Protein AF-A0A1G6B9M6-F1 (afdb_monomer_lite)

pLDDT: mean 76.92, std 18.41, range [36.94, 97.19]

Secondary structure (DSSP, 8-state):
-HHHHHHHHHHHHHHHHHHHHHHHHT-S-GGGSGGG--SSSPPHHHHHHHHHHHHHHHHHHHHHHHTTTSSS---HHHHHHHHHHHHHHHHHHHH-S-HHHHHHHHHHHHHHHHHHHHHHHHHHHHHHHHHHH---TT---------------------PPP-

Structure (mmCIF, N/CA/C/O backbone):
data_AF-A0A1G6B9M6-F1
#
_entry.id   AF-A0A1G6B9M6-F1
#
loop_
_atom_site.group_PDB
_atom_site.id
_atom_site.type_symbol
_atom_site.label_atom_id
_atom_site.label_alt_id
_atom_site.label_comp_id
_atom_site.label_asym_id
_atom_site.label_entity_id
_atom_site.label_seq_id
_atom_site.pdbx_PDB_ins_code
_atom_site.Cartn_x
_atom_site.Cartn_y
_atom_site.Cartn_z
_atom_site.occupancy
_atom_site.B_iso_or_equiv
_atom_site.auth_seq_id
_atom_site.auth_comp_id
_atom_site.auth_asym_id
_atom_site.auth_atom_id
_atom_site.pdbx_PDB_model_num
ATOM 1 N N . MET A 1 1 ? -11.294 12.338 11.286 1.00 79.69 1 MET A N 1
ATOM 2 C CA . MET A 1 1 ? -9.834 12.315 11.041 1.00 79.69 1 MET A CA 1
ATOM 3 C C . MET A 1 1 ? -9.334 10.950 10.561 1.00 79.69 1 MET A C 1
ATOM 5 O O . MET A 1 1 ? -8.887 10.891 9.431 1.00 79.69 1 MET A O 1
ATOM 9 N N . VAL A 1 2 ? -9.469 9.849 11.320 1.00 89.75 2 VAL A N 1
ATOM 10 C CA . VAL A 1 2 ? -8.954 8.512 10.907 1.00 89.75 2 VAL A CA 1
ATOM 11 C C . VAL A 1 2 ? -9.520 8.012 9.565 1.00 89.75 2 VAL A C 1
ATOM 13 O O . VAL A 1 2 ? -8.774 7.484 8.751 1.00 89.75 2 VAL A O 1
ATOM 16 N N . GLN A 1 3 ? -10.804 8.261 9.284 1.00 91.06 3 GLN A N 1
ATOM 17 C CA . GLN A 1 3 ? -11.419 7.944 7.984 1.00 91.06 3 GLN A CA 1
ATOM 18 C C . GLN A 1 3 ? -10.725 8.642 6.807 1.00 91.06 3 GLN A C 1
ATOM 20 O O . GLN A 1 3 ? -10.523 8.023 5.774 1.00 91.06 3 GLN A O 1
ATOM 25 N N . ILE A 1 4 ? -10.301 9.902 6.970 1.00 94.31 4 ILE A N 1
ATOM 26 C CA . ILE A 1 4 ? -9.593 10.646 5.915 1.00 94.31 4 ILE A CA 1
ATOM 27 C C . ILE A 1 4 ? -8.265 9.954 5.596 1.00 94.31 4 ILE A C 1
ATOM 29 O O . ILE A 1 4 ? -7.927 9.797 4.430 1.00 94.31 4 ILE A O 1
ATOM 33 N N . LEU A 1 5 ? -7.543 9.485 6.619 1.00 95.25 5 LEU A N 1
ATOM 34 C CA . LEU A 1 5 ? -6.287 8.751 6.438 1.00 95.25 5 LEU A CA 1
ATOM 35 C C . LEU A 1 5 ? -6.512 7.414 5.719 1.00 95.25 5 LEU A C 1
ATOM 37 O O . LEU A 1 5 ? -5.757 7.072 4.811 1.00 95.25 5 LEU A O 1
ATOM 41 N N . ALA A 1 6 ? -7.567 6.683 6.088 1.00 93.88 6 ALA A N 1
ATOM 42 C CA . ALA A 1 6 ? -7.925 5.420 5.448 1.00 93.88 6 ALA A CA 1
ATOM 43 C C . ALA A 1 6 ? -8.354 5.617 3.983 1.00 93.88 6 ALA A C 1
ATOM 45 O O . ALA A 1 6 ? -7.913 4.871 3.111 1.00 93.88 6 ALA A O 1
ATOM 46 N N . PHE A 1 7 ? -9.141 6.655 3.682 1.00 95.75 7 PHE A N 1
ATOM 47 C CA . PHE A 1 7 ? -9.502 6.996 2.304 1.00 95.75 7 PHE A CA 1
ATOM 48 C C . PHE A 1 7 ? -8.307 7.492 1.492 1.00 95.75 7 PHE A C 1
ATOM 50 O O . PHE A 1 7 ? -8.183 7.122 0.329 1.00 95.75 7 PHE A O 1
ATOM 57 N N . ALA A 1 8 ? -7.394 8.259 2.094 1.00 96.75 8 ALA A N 1
ATOM 58 C CA . ALA A 1 8 ? -6.145 8.642 1.444 1.00 96.75 8 ALA A CA 1
ATOM 59 C C . ALA A 1 8 ? -5.307 7.403 1.089 1.00 96.75 8 ALA A C 1
ATOM 61 O O . ALA A 1 8 ? -4.850 7.281 -0.046 1.00 96.75 8 ALA A O 1
ATOM 62 N N . TYR A 1 9 ? -5.169 6.443 2.013 1.00 95.44 9 TYR A N 1
ATOM 63 C CA . TYR A 1 9 ? -4.508 5.163 1.738 1.00 95.44 9 TYR A CA 1
ATOM 64 C C . TYR A 1 9 ? -5.198 4.401 0.595 1.00 95.44 9 TYR A C 1
ATOM 66 O O . TYR A 1 9 ? -4.535 3.951 -0.340 1.00 95.44 9 TYR A O 1
ATOM 74 N N . GLY A 1 10 ? -6.532 4.322 0.619 1.00 95.00 10 GLY A N 1
ATOM 75 C CA . GLY A 1 10 ? -7.326 3.721 -0.455 1.00 95.00 10 GLY A CA 1
ATOM 76 C C . GLY A 1 10 ? -7.121 4.402 -1.814 1.00 95.00 10 GLY A C 1
ATOM 77 O O . GLY A 1 10 ? -6.970 3.717 -2.822 1.00 95.00 10 GLY A O 1
ATOM 78 N N . ALA A 1 11 ? -7.032 5.733 -1.852 1.00 96.00 11 ALA A N 1
ATOM 79 C CA . ALA A 1 11 ? -6.765 6.485 -3.077 1.00 96.00 11 ALA A CA 1
ATOM 80 C C . ALA A 1 11 ? -5.381 6.159 -3.663 1.00 96.00 11 ALA A C 1
ATOM 82 O O . ALA A 1 11 ? -5.259 5.963 -4.874 1.00 96.00 11 ALA A O 1
ATOM 83 N N . PHE A 1 12 ? -4.353 6.017 -2.817 1.00 95.12 12 PHE A N 1
ATOM 84 C CA . PHE A 1 12 ? -3.045 5.528 -3.259 1.00 95.12 12 PHE A CA 1
ATOM 85 C C . PHE A 1 12 ? -3.137 4.110 -3.833 1.00 95.12 12 PHE A C 1
ATOM 87 O O . PHE A 1 12 ? -2.616 3.873 -4.920 1.00 95.12 12 PHE A O 1
ATOM 94 N N . ILE A 1 13 ? -3.836 3.186 -3.162 1.00 94.19 13 ILE A N 1
ATOM 95 C CA . ILE A 1 13 ? -4.046 1.816 -3.663 1.00 94.19 13 ILE A CA 1
ATOM 96 C C . ILE A 1 13 ? -4.696 1.827 -5.052 1.00 94.19 13 ILE A C 1
ATOM 98 O O . ILE A 1 13 ? -4.201 1.155 -5.955 1.00 94.19 13 ILE A O 1
ATOM 102 N N . VAL A 1 14 ? -5.747 2.627 -5.257 1.00 93.94 14 VAL A N 1
ATOM 103 C CA . VAL A 1 14 ? -6.405 2.769 -6.568 1.00 93.94 14 VAL A CA 1
ATOM 104 C C . VAL A 1 14 ? -5.439 3.315 -7.619 1.00 93.94 14 VAL A C 1
ATOM 106 O O . VAL A 1 14 ? -5.378 2.776 -8.724 1.00 93.94 14 VAL A O 1
ATOM 109 N N . GLY A 1 15 ? -4.641 4.330 -7.280 1.00 91.88 15 GLY A N 1
ATOM 110 C CA . GLY A 1 15 ? -3.613 4.865 -8.176 1.00 91.88 15 GLY A CA 1
ATOM 111 C C . GLY A 1 15 ? -2.584 3.808 -8.590 1.00 91.88 15 GLY A C 1
ATOM 112 O O . GLY A 1 15 ? -2.270 3.674 -9.774 1.00 91.88 15 GLY A O 1
ATOM 113 N N . VAL A 1 16 ? -2.111 2.997 -7.638 1.00 90.50 16 VAL A N 1
ATOM 114 C CA . VAL A 1 16 ? -1.169 1.902 -7.916 1.00 90.50 16 VAL A CA 1
ATOM 115 C C . VAL A 1 16 ? -1.831 0.800 -8.750 1.00 90.50 16 VAL A C 1
ATOM 117 O O . VAL A 1 16 ? -1.210 0.302 -9.685 1.00 90.50 16 VAL A O 1
ATOM 120 N N . ILE A 1 17 ? -3.091 0.443 -8.488 1.00 90.12 17 ILE A N 1
ATOM 121 C CA . ILE A 1 17 ? -3.841 -0.522 -9.312 1.00 90.12 17 ILE A CA 1
ATOM 122 C C . ILE A 1 17 ? -3.995 -0.005 -10.747 1.00 90.12 17 ILE A C 1
ATOM 124 O O . ILE A 1 17 ? -3.748 -0.756 -11.689 1.00 90.12 17 ILE A O 1
ATOM 128 N N . GLY A 1 18 ? -4.332 1.274 -10.934 1.00 87.56 18 GLY A N 1
ATOM 129 C CA . GLY A 1 18 ? -4.402 1.896 -12.259 1.00 87.56 18 GLY A CA 1
ATOM 130 C C . GLY A 1 18 ? -3.071 1.808 -13.010 1.00 87.56 18 GLY A C 1
ATOM 131 O O . GLY A 1 18 ? -3.040 1.478 -14.196 1.00 87.56 18 GLY A O 1
ATOM 132 N N . PHE A 1 19 ? -1.959 2.000 -12.300 1.00 85.88 19 PHE A N 1
ATOM 133 C CA . PHE 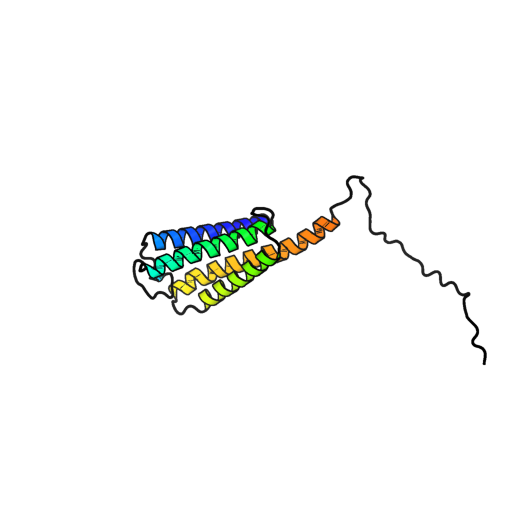A 1 19 ? -0.626 1.793 -12.856 1.00 85.88 19 PHE A CA 1
ATOM 134 C C . PHE A 1 19 ? -0.375 0.326 -13.258 1.00 85.88 19 PHE A C 1
ATOM 136 O O . PHE A 1 19 ? 0.098 0.080 -14.367 1.00 85.88 19 PHE A O 1
ATOM 143 N N . GLN A 1 20 ? -0.751 -0.657 -12.429 1.00 84.81 20 GLN A N 1
ATOM 144 C CA . GLN A 1 20 ? -0.640 -2.085 -12.778 1.00 84.81 20 GLN A CA 1
ATOM 145 C C . GLN A 1 20 ? -1.487 -2.447 -14.009 1.00 84.81 20 GLN A C 1
ATOM 147 O O . GLN A 1 20 ? -1.023 -3.172 -14.889 1.00 84.81 20 GLN A O 1
ATOM 152 N N . LEU A 1 21 ? -2.701 -1.900 -14.120 1.00 83.31 21 LEU A N 1
ATOM 153 C CA . LEU A 1 21 ? -3.561 -2.083 -15.293 1.00 83.31 21 LEU A CA 1
ATOM 154 C C . LEU A 1 21 ? -2.922 -1.501 -16.561 1.00 83.31 21 LEU A C 1
ATOM 156 O O . LEU A 1 21 ? -2.956 -2.146 -17.609 1.00 83.31 21 LEU A O 1
ATOM 160 N N . ALA A 1 22 ? -2.272 -0.337 -16.470 1.00 82.31 22 ALA A N 1
ATOM 161 C CA . ALA A 1 22 ? -1.531 0.242 -17.590 1.00 82.31 22 ALA A CA 1
ATOM 162 C C . ALA A 1 22 ? -0.354 -0.650 -18.035 1.00 82.31 22 ALA A C 1
ATOM 164 O O . ALA A 1 22 ? -0.126 -0.814 -19.236 1.00 82.31 22 ALA A O 1
ATOM 165 N N . LEU A 1 23 ? 0.360 -1.288 -17.098 1.00 80.00 23 LEU A N 1
ATOM 166 C CA . LEU A 1 23 ? 1.408 -2.265 -17.433 1.00 80.00 23 LEU A CA 1
ATOM 167 C C . LEU A 1 23 ? 0.836 -3.495 -18.146 1.00 80.00 23 LEU A C 1
ATOM 169 O O . LEU A 1 23 ? 1.411 -3.954 -19.134 1.00 80.00 23 LEU A O 1
ATOM 173 N N . ILE A 1 24 ? -0.308 -4.009 -17.681 1.00 79.75 24 ILE A N 1
ATOM 174 C CA . ILE A 1 24 ? -1.006 -5.140 -18.314 1.00 79.75 24 ILE A CA 1
ATOM 175 C C . ILE A 1 24 ? -1.465 -4.770 -19.731 1.00 79.75 24 ILE A C 1
ATOM 177 O O . ILE A 1 24 ? -1.346 -5.595 -20.641 1.00 79.75 24 ILE A O 1
ATOM 181 N N . ALA A 1 25 ? -1.916 -3.529 -19.938 1.00 79.62 25 ALA A N 1
ATOM 182 C CA . ALA A 1 25 ? -2.282 -2.988 -21.248 1.00 79.62 25 ALA A CA 1
ATOM 183 C C . ALA A 1 25 ? -1.073 -2.771 -22.183 1.00 79.62 25 ALA A C 1
ATOM 185 O O . ALA A 1 25 ? -1.254 -2.599 -23.386 1.00 79.62 25 ALA A O 1
ATOM 186 N N . GLY A 1 26 ? 0.159 -2.842 -21.666 1.00 71.50 26 GLY A N 1
ATOM 187 C CA . GLY A 1 26 ? 1.388 -2.747 -22.454 1.00 71.50 26 GLY A CA 1
ATOM 188 C C . GLY A 1 26 ? 2.061 -1.375 -22.436 1.00 71.50 26 GLY A C 1
ATOM 189 O O . GLY A 1 26 ? 2.865 -1.096 -23.324 1.00 71.50 26 GLY A O 1
ATOM 190 N N . ALA A 1 27 ? 1.777 -0.525 -21.443 1.00 73.44 27 ALA A N 1
ATOM 191 C CA . ALA A 1 27 ? 2.494 0.736 -21.277 1.00 73.44 27 ALA A CA 1
ATOM 192 C C . ALA A 1 27 ? 4.019 0.492 -21.168 1.00 73.44 27 ALA A C 1
ATOM 194 O O . ALA A 1 27 ? 4.445 -0.407 -20.433 1.00 73.44 27 ALA A O 1
ATOM 195 N N . PRO A 1 28 ? 4.869 1.295 -21.840 1.00 70.69 28 PRO A N 1
ATOM 196 C CA . PRO A 1 28 ? 6.324 1.122 -21.854 1.00 70.69 28 PRO A CA 1
ATOM 197 C C . PRO A 1 28 ? 6.990 1.650 -20.570 1.00 70.69 28 PRO A C 1
ATOM 199 O O . PRO A 1 28 ? 8.042 2.292 -20.594 1.00 70.69 28 PRO A O 1
ATOM 202 N N . TRP A 1 29 ? 6.362 1.411 -19.420 1.00 71.12 29 TRP A N 1
ATOM 203 C CA . TRP A 1 29 ? 6.831 1.848 -18.107 1.00 71.12 29 TRP A CA 1
ATOM 204 C C . TRP A 1 29 ? 7.601 0.760 -17.365 1.00 71.12 29 TRP A C 1
ATOM 206 O O . TRP A 1 29 ? 7.893 0.933 -16.187 1.00 71.12 29 TRP A O 1
ATOM 216 N N . GLY A 1 30 ? 8.012 -0.314 -18.050 1.00 63.12 30 GLY A N 1
ATOM 217 C CA . GLY A 1 30 ? 8.809 -1.384 -17.450 1.00 63.12 30 GLY A CA 1
ATOM 218 C C . GLY A 1 30 ? 10.080 -0.888 -16.759 1.00 63.12 30 GLY A C 1
ATOM 219 O O . GLY A 1 30 ? 10.436 -1.403 -15.712 1.00 63.12 30 GLY A O 1
ATOM 220 N N . ARG A 1 31 ? 10.690 0.206 -17.240 1.00 65.00 31 ARG A N 1
ATOM 221 C CA . ARG A 1 31 ? 11.848 0.864 -16.597 1.00 65.00 31 ARG A CA 1
ATOM 222 C C . ARG A 1 31 ? 11.567 1.440 -15.202 1.00 65.00 31 ARG A C 1
ATOM 224 O O . ARG A 1 31 ? 12.507 1.729 -14.467 1.00 65.00 31 ARG A O 1
ATOM 231 N N . LEU A 1 32 ? 10.299 1.680 -14.872 1.00 62.31 32 LEU A N 1
ATOM 232 C CA . LEU A 1 32 ? 9.849 2.219 -13.587 1.00 62.31 32 LEU A CA 1
ATOM 233 C C . LEU A 1 32 ? 9.418 1.106 -12.619 1.00 62.31 32 LEU A C 1
ATOM 235 O O . LEU A 1 32 ? 8.893 1.429 -11.559 1.00 62.31 32 LEU A O 1
ATOM 239 N N . THR A 1 33 ? 9.574 -0.174 -12.979 1.00 64.38 33 THR A N 1
ATOM 240 C CA . THR A 1 33 ? 9.036 -1.322 -12.225 1.00 64.38 33 THR A CA 1
ATOM 241 C C . THR A 1 33 ? 9.937 -2.547 -12.362 1.00 64.38 33 THR A C 1
ATOM 243 O O . THR A 1 33 ? 10.771 -2.601 -13.264 1.00 64.38 33 THR A O 1
ATOM 246 N N . GLN A 1 34 ? 9.727 -3.571 -11.533 1.00 61.50 34 GLN A N 1
ATOM 247 C CA . GLN A 1 34 ? 10.416 -4.864 -11.645 1.00 61.50 34 GLN A CA 1
ATOM 248 C C . GLN A 1 34 ? 11.953 -4.736 -11.710 1.00 61.50 34 GLN A C 1
ATOM 250 O O . GLN A 1 34 ? 12.608 -5.488 -12.428 1.00 61.50 34 GLN A O 1
ATOM 255 N N . GLY A 1 35 ? 12.547 -3.776 -10.992 1.00 58.28 35 GLY A N 1
ATOM 256 C CA . GLY A 1 35 ? 14.002 -3.600 -10.953 1.00 58.28 35 GLY A CA 1
ATOM 257 C C . GLY A 1 35 ? 14.606 -2.909 -12.183 1.00 58.28 35 GLY A C 1
ATOM 258 O O . GLY A 1 35 ? 15.831 -2.890 -12.322 1.00 58.28 35 GLY A O 1
ATOM 259 N N . GLY A 1 36 ? 13.786 -2.363 -13.088 1.00 58.53 36 GLY A N 1
ATOM 260 C CA . GLY A 1 36 ? 14.238 -1.658 -14.291 1.00 58.53 36 GLY A CA 1
ATOM 261 C C . GLY A 1 36 ? 14.811 -2.562 -15.389 1.00 58.53 36 GLY A C 1
ATOM 262 O O . GLY A 1 36 ? 15.485 -2.068 -16.291 1.00 58.53 36 GLY A O 1
ATOM 263 N N . THR A 1 37 ? 14.561 -3.873 -15.330 1.00 58.12 37 THR A N 1
ATOM 264 C CA . THR A 1 37 ? 15.185 -4.873 -16.220 1.00 58.12 37 THR A CA 1
ATOM 265 C C . THR A 1 37 ? 14.686 -4.810 -17.669 1.00 58.12 37 THR A C 1
ATOM 267 O O . THR A 1 37 ? 15.361 -5.307 -18.563 1.00 58.12 37 THR A O 1
ATOM 270 N N . HIS A 1 38 ? 13.532 -4.183 -17.925 1.00 58.53 38 HIS A N 1
ATOM 271 C CA . HIS A 1 38 ? 12.940 -4.090 -19.262 1.00 58.53 38 HIS A CA 1
ATOM 272 C C . HIS A 1 38 ? 12.671 -2.633 -19.654 1.00 58.53 38 HIS A C 1
ATOM 274 O O . HIS A 1 38 ? 11.791 -1.969 -19.101 1.00 58.53 38 HIS A O 1
ATOM 280 N N . SER A 1 39 ? 13.393 -2.132 -20.657 1.00 53.41 39 SER A N 1
ATOM 281 C CA . SER A 1 39 ? 13.114 -0.846 -21.300 1.00 53.41 39 SER A CA 1
ATOM 282 C C . SER A 1 39 ? 12.013 -1.022 -22.356 1.00 53.41 39 SER A C 1
ATOM 284 O O . SER A 1 39 ? 12.299 -1.107 -23.547 1.00 53.41 39 SER A O 1
ATOM 286 N N . GLY A 1 40 ? 10.752 -1.155 -21.932 1.00 61.47 40 GLY A N 1
ATOM 287 C CA . GLY A 1 40 ? 9.625 -1.345 -22.853 1.00 61.47 40 GLY A CA 1
ATOM 288 C C . GLY A 1 40 ? 8.364 -1.899 -22.191 1.00 61.47 40 GLY A C 1
ATOM 289 O O . GLY A 1 40 ? 8.189 -1.786 -20.976 1.00 61.47 40 GLY A O 1
ATOM 290 N N . ALA A 1 41 ? 7.472 -2.472 -23.003 1.00 63.22 41 ALA A N 1
ATOM 291 C CA . ALA A 1 41 ? 6.293 -3.191 -22.523 1.00 63.22 41 ALA A CA 1
ATOM 292 C C . ALA A 1 41 ? 6.709 -4.494 -21.819 1.00 63.22 41 ALA A C 1
ATOM 294 O O . ALA A 1 41 ? 7.610 -5.194 -22.285 1.00 63.22 41 ALA A O 1
ATOM 295 N N . LEU A 1 42 ? 6.048 -4.829 -20.706 1.00 60.00 42 LEU A N 1
ATOM 296 C CA . LEU A 1 42 ? 6.353 -6.051 -19.957 1.00 60.00 42 LEU A CA 1
ATOM 297 C C . LEU A 1 42 ? 6.005 -7.313 -20.775 1.00 60.00 42 LEU A C 1
ATOM 299 O O . LEU A 1 42 ? 4.928 -7.358 -21.392 1.00 60.00 42 LEU A O 1
ATOM 303 N N . PRO A 1 43 ? 6.858 -8.360 -20.727 1.00 69.81 43 PRO A N 1
ATOM 304 C CA . PRO A 1 43 ? 6.529 -9.678 -21.261 1.00 69.81 43 PRO A CA 1
ATOM 305 C C . PRO A 1 43 ? 5.336 -10.283 -20.506 1.00 69.81 43 PRO A C 1
ATOM 307 O O . PRO A 1 43 ? 4.998 -9.863 -19.397 1.00 69.81 43 PRO A O 1
ATOM 310 N N . THR A 1 44 ? 4.694 -11.295 -21.087 1.00 72.75 44 THR A N 1
ATOM 311 C CA . THR A 1 44 ? 3.458 -11.905 -20.563 1.00 72.75 44 THR A CA 1
ATOM 312 C C . THR A 1 44 ? 3.569 -12.360 -19.100 1.00 72.75 44 THR A C 1
ATOM 314 O O . THR A 1 44 ? 2.626 -12.185 -18.331 1.00 72.75 44 THR A O 1
ATOM 317 N N . SER A 1 45 ? 4.734 -12.860 -18.674 1.00 70.38 45 SER A N 1
ATOM 318 C CA . SER A 1 45 ? 5.008 -13.226 -17.274 1.00 70.38 45 SER A CA 1
ATOM 319 C C . SER A 1 45 ? 4.969 -12.024 -16.320 1.00 70.38 45 SER A C 1
ATOM 321 O O . SER A 1 45 ? 4.420 -12.118 -15.222 1.00 70.38 45 SER A O 1
ATOM 323 N N . GLY A 1 46 ? 5.478 -10.868 -16.753 1.00 68.69 46 GLY A N 1
ATOM 324 C CA . GLY A 1 46 ? 5.414 -9.618 -15.999 1.00 68.69 46 GLY A CA 1
ATOM 325 C C . GLY A 1 46 ? 3.983 -9.090 -15.856 1.00 68.69 46 GLY A C 1
ATOM 326 O O . GLY A 1 46 ? 3.617 -8.575 -14.800 1.00 68.69 46 GLY A O 1
ATOM 327 N N . ARG A 1 47 ? 3.137 -9.295 -16.872 1.00 79.81 47 ARG A N 1
ATOM 328 C CA . ARG A 1 47 ? 1.707 -8.941 -16.809 1.00 79.81 47 ARG A CA 1
ATOM 329 C C . ARG A 1 47 ? 0.940 -9.819 -15.818 1.00 79.81 47 ARG A C 1
ATOM 331 O O . ARG A 1 47 ? 0.085 -9.316 -15.095 1.00 79.81 47 ARG A O 1
ATOM 338 N N . LEU A 1 48 ? 1.275 -11.108 -15.736 1.00 77.56 48 LEU A N 1
ATOM 339 C CA . LEU A 1 48 ? 0.673 -12.020 -14.760 1.00 77.56 48 LEU A CA 1
ATOM 340 C C . LEU A 1 48 ? 1.043 -11.626 -13.319 1.00 77.56 48 LEU A C 1
ATOM 342 O O . LEU A 1 48 ? 0.181 -11.599 -12.441 1.00 77.56 48 LEU A O 1
ATOM 346 N N . ALA A 1 49 ? 2.302 -11.236 -13.093 1.00 76.75 49 ALA A N 1
ATOM 347 C CA . ALA A 1 49 ? 2.755 -10.707 -11.807 1.00 76.75 49 ALA A CA 1
ATOM 348 C C . ALA A 1 49 ? 2.046 -9.389 -11.428 1.00 76.75 49 ALA A C 1
ATOM 350 O O . ALA A 1 49 ? 1.678 -9.200 -10.265 1.00 76.75 49 ALA A O 1
ATOM 351 N N . ALA A 1 50 ? 1.794 -8.504 -12.400 1.00 80.38 50 ALA A N 1
ATOM 352 C CA . ALA A 1 50 ? 0.990 -7.296 -12.198 1.00 80.38 50 ALA A CA 1
ATOM 353 C C . ALA A 1 50 ? -0.458 -7.640 -11.803 1.00 80.38 50 ALA A C 1
ATOM 355 O O . ALA A 1 50 ? -0.992 -7.061 -10.858 1.00 80.38 50 ALA A O 1
ATOM 356 N N . GLY A 1 51 ? -1.060 -8.644 -12.450 1.00 81.00 51 GLY A N 1
ATOM 357 C CA . GLY A 1 51 ? -2.386 -9.159 -12.097 1.00 81.00 51 GLY A CA 1
ATOM 358 C C . GLY A 1 51 ? -2.457 -9.676 -10.656 1.00 81.00 51 GLY A C 1
ATOM 359 O O . GLY A 1 51 ? -3.331 -9.263 -9.895 1.00 81.00 51 GLY A O 1
ATOM 360 N N . ALA A 1 52 ? -1.497 -10.506 -10.241 1.00 85.06 52 ALA A N 1
ATOM 361 C CA . ALA A 1 52 ? -1.408 -10.978 -8.856 1.00 85.06 52 ALA A CA 1
ATOM 362 C C . ALA A 1 52 ? -1.221 -9.817 -7.858 1.00 85.06 52 ALA A C 1
ATOM 364 O O . ALA A 1 52 ? -1.832 -9.803 -6.788 1.00 85.06 52 ALA A O 1
ATOM 365 N N . SER A 1 53 ? -0.434 -8.804 -8.232 1.00 85.81 53 SER A N 1
ATOM 366 C CA . SER A 1 53 ? -0.213 -7.611 -7.408 1.00 85.81 53 SER A CA 1
ATOM 367 C C . SER A 1 53 ? -1.494 -6.803 -7.193 1.00 85.81 53 SER A C 1
ATOM 369 O O . SER A 1 53 ? -1.699 -6.293 -6.096 1.00 85.81 53 SER A O 1
ATOM 371 N N . ILE A 1 54 ? -2.380 -6.716 -8.193 1.00 88.62 54 ILE A N 1
ATOM 372 C CA . ILE A 1 54 ? -3.681 -6.039 -8.051 1.00 88.62 54 ILE A CA 1
ATOM 373 C C . ILE A 1 54 ? -4.516 -6.695 -6.947 1.00 88.62 54 ILE A C 1
ATOM 375 O O . ILE A 1 54 ? -5.082 -5.986 -6.117 1.00 88.62 54 ILE A O 1
ATOM 379 N N . VAL A 1 55 ? -4.555 -8.030 -6.898 1.00 91.62 55 VAL A N 1
ATOM 380 C CA . VAL A 1 55 ? -5.310 -8.769 -5.871 1.00 91.62 55 VAL A CA 1
ATOM 381 C C . VAL A 1 55 ? -4.767 -8.468 -4.476 1.00 91.62 55 VAL A C 1
ATOM 383 O O . VAL A 1 55 ? -5.535 -8.165 -3.562 1.00 91.62 55 VAL A O 1
ATOM 386 N N . VAL A 1 56 ? -3.440 -8.490 -4.319 1.00 91.69 56 VAL A N 1
ATOM 387 C CA . VAL A 1 56 ? -2.787 -8.161 -3.045 1.00 91.69 56 VAL A CA 1
ATOM 388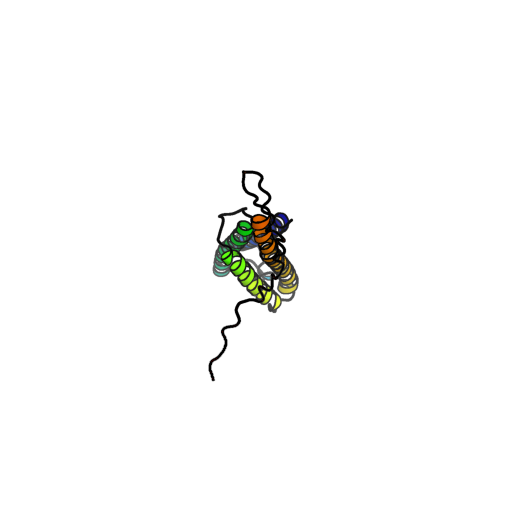 C C . VAL A 1 56 ? -3.084 -6.715 -2.646 1.00 91.69 56 VAL A C 1
ATOM 390 O O . VAL A 1 56 ? -3.526 -6.476 -1.527 1.00 91.69 56 VAL A O 1
ATOM 393 N N . LEU A 1 57 ? -2.914 -5.751 -3.555 1.00 91.94 57 LEU A N 1
ATOM 394 C CA . LEU A 1 57 ? -3.187 -4.334 -3.292 1.00 91.94 57 LEU A CA 1
ATOM 395 C C . LEU A 1 57 ? -4.647 -4.096 -2.888 1.00 91.94 57 LEU A C 1
ATOM 397 O O . LEU A 1 57 ? -4.906 -3.367 -1.931 1.00 91.94 57 LEU A O 1
ATOM 401 N N . ALA A 1 58 ? -5.597 -4.743 -3.565 1.00 93.12 58 ALA A N 1
ATOM 402 C CA . ALA A 1 58 ? -7.009 -4.664 -3.210 1.00 93.12 58 ALA A CA 1
ATOM 403 C C . ALA A 1 58 ? -7.262 -5.203 -1.794 1.00 93.12 58 ALA A C 1
ATOM 405 O O . ALA A 1 58 ? -7.927 -4.539 -0.998 1.00 93.12 58 ALA A O 1
ATOM 406 N N . ALA A 1 59 ? -6.678 -6.353 -1.442 1.00 94.44 59 ALA A N 1
ATOM 407 C CA . ALA A 1 59 ? -6.794 -6.918 -0.099 1.00 94.44 59 ALA A CA 1
ATOM 408 C C . ALA A 1 59 ? -6.213 -5.9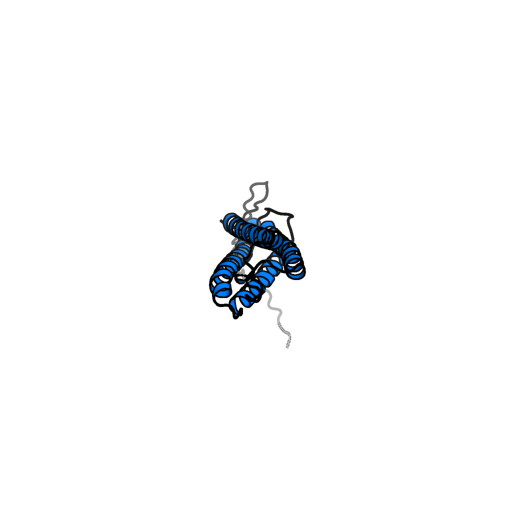84 0.979 1.00 94.44 59 ALA A C 1
ATOM 410 O O . ALA A 1 59 ? -6.839 -5.797 2.021 1.00 94.44 59 ALA A O 1
ATOM 411 N N . LEU A 1 60 ? -5.067 -5.342 0.721 1.00 95.19 60 LEU A N 1
ATOM 412 C CA . LEU A 1 60 ? -4.477 -4.358 1.638 1.00 95.19 60 LEU A CA 1
ATOM 413 C C . LEU A 1 60 ? -5.393 -3.143 1.836 1.00 95.19 60 LEU A C 1
ATOM 415 O O . LEU A 1 60 ? -5.643 -2.733 2.970 1.00 95.19 60 LEU A O 1
ATOM 419 N N . GLY A 1 61 ? -5.930 -2.595 0.741 1.00 93.00 61 GLY A N 1
ATOM 420 C CA . GLY A 1 61 ? -6.877 -1.481 0.781 1.00 93.00 61 GLY A CA 1
ATOM 421 C C . GLY A 1 61 ? -8.123 -1.813 1.603 1.00 93.00 61 GLY A C 1
ATOM 422 O O . GLY A 1 61 ? -8.475 -1.067 2.518 1.00 93.00 61 GLY A O 1
ATOM 423 N N . LEU A 1 62 ? -8.750 -2.961 1.334 1.00 95.00 62 LEU A N 1
ATOM 424 C CA . LEU A 1 62 ? -9.941 -3.421 2.055 1.00 95.00 62 LEU A CA 1
ATOM 425 C C . LEU A 1 62 ? -9.656 -3.709 3.534 1.00 95.00 62 LEU A C 1
ATOM 427 O O . LEU A 1 62 ? -10.480 -3.376 4.388 1.00 95.00 62 LEU A O 1
ATOM 431 N N . ALA A 1 63 ? -8.487 -4.267 3.858 1.00 95.00 63 ALA A N 1
ATOM 432 C CA . ALA A 1 63 ? -8.087 -4.526 5.236 1.00 95.00 63 ALA A CA 1
ATOM 433 C C . ALA A 1 63 ? -7.967 -3.234 6.058 1.00 95.00 63 ALA A C 1
ATOM 435 O O . ALA A 1 63 ? -8.454 -3.199 7.188 1.00 95.00 63 ALA A O 1
ATOM 436 N N . ILE A 1 64 ? -7.367 -2.176 5.497 1.00 94.94 64 ILE A N 1
ATOM 437 C CA . ILE A 1 64 ? -7.226 -0.869 6.163 1.00 94.94 64 ILE A CA 1
ATOM 438 C C . ILE A 1 64 ? -8.565 -0.127 6.235 1.00 94.94 64 ILE A C 1
ATOM 440 O O . ILE A 1 64 ? -8.909 0.420 7.282 1.00 94.94 64 ILE A O 1
ATOM 444 N N . LEU A 1 65 ? -9.352 -0.141 5.159 1.00 93.88 65 LEU A N 1
ATOM 445 C CA . LEU A 1 65 ? -10.674 0.488 5.133 1.00 93.88 65 LEU A CA 1
ATOM 446 C C . LEU A 1 65 ? -11.668 -0.170 6.109 1.00 93.88 65 LEU A C 1
ATOM 448 O O . LEU A 1 65 ? -12.499 0.516 6.711 1.00 93.88 65 LEU A O 1
ATOM 452 N N . SER A 1 66 ? -11.541 -1.479 6.339 1.00 93.00 66 SER A N 1
ATOM 453 C CA . SER A 1 66 ? -12.328 -2.191 7.355 1.00 93.00 66 SER A CA 1
ATOM 454 C C . SER A 1 66 ? -12.101 -1.641 8.767 1.00 93.00 66 SER A C 1
ATOM 456 O O . SER A 1 66 ? -13.031 -1.594 9.560 1.00 93.00 66 SER A O 1
ATOM 458 N N . GLN A 1 67 ? -10.911 -1.106 9.071 1.00 91.25 67 GLN A N 1
ATOM 459 C CA . GLN A 1 67 ? -10.588 -0.5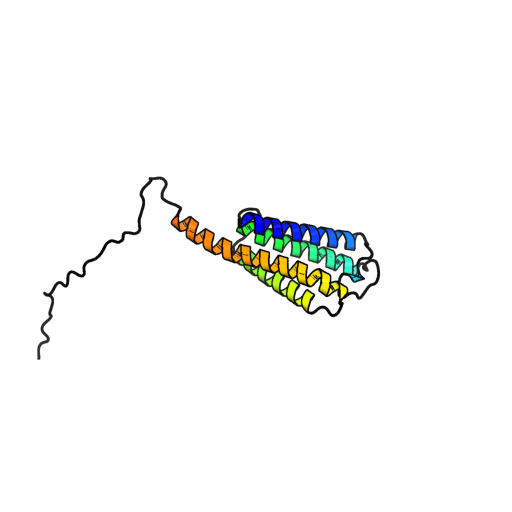77 10.409 1.00 91.25 67 GLN A CA 1
ATOM 460 C C . GLN A 1 67 ? -11.330 0.718 10.756 1.00 91.25 67 GLN A C 1
ATOM 462 O O . GLN A 1 67 ? -11.316 1.163 11.904 1.00 91.25 67 GLN A O 1
ATOM 467 N N . VAL A 1 68 ? -11.960 1.346 9.762 1.00 90.88 68 VAL A N 1
ATOM 468 C CA . VAL A 1 68 ? -12.788 2.544 9.935 1.00 90.88 68 VAL A CA 1
ATOM 469 C C . VAL A 1 68 ? -14.262 2.287 9.607 1.00 90.88 68 VAL A C 1
ATOM 471 O O . VAL A 1 68 ? -15.023 3.247 9.466 1.00 90.88 68 VAL A O 1
ATOM 474 N N . GLY A 1 69 ? -14.663 1.015 9.481 1.00 86.75 69 GLY A N 1
ATOM 475 C CA . GLY A 1 69 ? -16.031 0.603 9.154 1.00 86.75 69 GLY A CA 1
ATOM 476 C C . GLY A 1 69 ? -16.443 0.906 7.711 1.00 86.75 69 GLY A C 1
ATOM 477 O O . GLY A 1 69 ? -17.626 1.049 7.429 1.00 86.75 69 GLY A O 1
ATOM 478 N N . SER A 1 70 ? -15.486 1.081 6.793 1.00 84.19 70 SER A N 1
ATOM 479 C CA . SER A 1 70 ? -15.742 1.423 5.384 1.00 84.19 70 SER A CA 1
ATOM 480 C C . SER A 1 70 ? -15.278 0.306 4.447 1.00 84.19 70 SER A C 1
ATOM 482 O O . SER A 1 70 ? -14.497 0.540 3.537 1.00 84.19 70 SER A O 1
ATOM 484 N N . GLY A 1 71 ? -15.714 -0.930 4.675 1.00 84.62 71 GLY A N 1
ATOM 485 C CA . GLY A 1 71 ? -15.268 -2.099 3.915 1.00 84.62 71 GLY A CA 1
ATOM 486 C C . GLY A 1 71 ? -16.003 -3.369 4.351 1.00 84.62 71 GLY A C 1
ATOM 487 O O . GLY A 1 71 ? -17.045 -3.260 4.991 1.00 84.62 71 GLY A O 1
ATOM 488 N N . PRO A 1 72 ? -15.468 -4.567 4.060 1.00 87.38 72 PRO A N 1
ATOM 489 C CA . PRO A 1 72 ? -16.076 -5.851 4.435 1.00 87.38 72 PRO A CA 1
ATOM 490 C C . PRO A 1 72 ? -16.026 -6.172 5.945 1.00 87.38 72 PRO A C 1
ATOM 492 O O . PRO A 1 72 ? -16.216 -7.323 6.320 1.00 87.38 72 PRO A O 1
ATOM 495 N N . ASP A 1 73 ? -15.742 -5.179 6.793 1.00 87.62 73 ASP A N 1
ATOM 496 C CA . ASP A 1 73 ? -15.639 -5.286 8.255 1.00 87.62 73 ASP A CA 1
ATOM 497 C C . ASP A 1 73 ? -14.685 -6.398 8.734 1.00 87.62 73 ASP A C 1
ATOM 499 O O . ASP A 1 73 ? -14.983 -7.211 9.608 1.00 87.62 73 ASP A O 1
ATOM 503 N N . TRP A 1 74 ? -13.507 -6.473 8.107 1.00 91.25 74 TRP A N 1
ATOM 504 C CA . TRP A 1 74 ? -12.497 -7.461 8.467 1.00 91.25 74 TRP A CA 1
ATOM 505 C C . TRP A 1 74 ? -11.900 -7.245 9.865 1.00 91.25 74 TRP A C 1
ATOM 507 O O . TRP A 1 74 ? -11.670 -6.101 10.277 1.00 91.25 74 TRP A O 1
ATOM 517 N N . PRO A 1 75 ? -11.548 -8.341 10.571 1.00 91.62 75 PRO A N 1
ATOM 518 C CA . PRO A 1 75 ? -11.013 -8.261 11.922 1.00 91.62 75 PRO A CA 1
ATOM 519 C C . PRO A 1 75 ? -9.718 -7.455 12.006 1.00 91.62 75 PRO A C 1
ATOM 521 O O . PRO A 1 75 ? -8.896 -7.440 11.096 1.00 91.62 75 PRO A O 1
ATOM 524 N N . ARG A 1 76 ? -9.457 -6.869 13.172 1.00 90.31 76 ARG A N 1
ATOM 525 C CA . ARG A 1 76 ? -8.335 -5.944 13.375 1.00 90.31 76 ARG A CA 1
ATOM 526 C C . ARG A 1 76 ? -6.946 -6.492 13.030 1.00 90.31 76 ARG A C 1
ATOM 528 O O . ARG A 1 76 ? -6.065 -5.734 12.621 1.00 90.31 76 ARG A O 1
ATOM 535 N N . TRP A 1 77 ? -6.733 -7.799 13.170 1.00 92.88 77 TRP A N 1
ATOM 536 C CA . TRP A 1 77 ? -5.459 -8.426 12.814 1.00 92.88 77 TRP A CA 1
ATOM 537 C C . TRP A 1 77 ? -5.139 -8.279 11.317 1.00 92.88 77 TRP A C 1
ATOM 539 O O . TRP A 1 77 ? -3.964 -8.156 10.970 1.00 92.88 77 TRP A O 1
ATOM 549 N N . THR A 1 78 ? -6.144 -8.194 10.433 1.00 94.31 78 THR A N 1
ATOM 550 C CA . THR A 1 78 ? -5.915 -8.016 8.989 1.00 94.31 78 THR A CA 1
ATOM 551 C C . THR A 1 78 ? -5.301 -6.656 8.681 1.00 94.31 78 THR A C 1
ATOM 553 O O . THR A 1 78 ? -4.476 -6.549 7.780 1.00 94.31 78 THR A O 1
ATOM 556 N N . GLY A 1 79 ? -5.653 -5.616 9.443 1.00 94.19 79 GLY A N 1
ATOM 557 C CA . GLY A 1 79 ? -5.050 -4.291 9.311 1.00 94.19 79 GLY A CA 1
ATOM 558 C C . GLY A 1 79 ? -3.564 -4.279 9.693 1.00 94.19 79 GLY A C 1
ATOM 559 O O . GLY A 1 79 ? -2.754 -3.656 9.009 1.00 94.19 79 GLY A O 1
ATOM 560 N N . TRP A 1 80 ? -3.174 -5.037 10.725 1.00 95.88 80 TRP A N 1
ATOM 561 C CA . TRP A 1 80 ? -1.762 -5.203 11.094 1.00 95.88 80 TRP A CA 1
ATOM 562 C C . TRP A 1 80 ? -0.985 -6.030 10.073 1.00 95.88 80 TRP A C 1
ATOM 564 O O . TRP A 1 80 ? 0.138 -5.663 9.728 1.00 95.88 80 TRP A O 1
ATOM 574 N N . VAL A 1 81 ? -1.591 -7.092 9.534 1.00 96.44 81 VAL A N 1
ATOM 575 C CA . VAL A 1 81 ? -1.014 -7.838 8.405 1.00 96.44 81 VAL A CA 1
ATOM 576 C C . VAL A 1 81 ? -0.810 -6.910 7.211 1.00 96.44 81 VAL A C 1
ATOM 578 O O . VAL A 1 81 ? 0.270 -6.906 6.625 1.00 96.44 81 VAL A O 1
ATOM 581 N N . ALA A 1 82 ? -1.794 -6.066 6.891 1.00 95.81 82 ALA A N 1
ATOM 582 C CA . ALA A 1 82 ? -1.675 -5.116 5.795 1.00 95.81 82 ALA A CA 1
ATOM 583 C C . ALA A 1 82 ? -0.542 -4.103 6.016 1.00 95.81 82 ALA A C 1
ATOM 585 O O . ALA A 1 82 ? 0.258 -3.870 5.110 1.00 95.81 82 ALA A O 1
ATOM 586 N N . ALA A 1 83 ? -0.410 -3.561 7.230 1.00 96.12 83 ALA A N 1
ATOM 587 C CA . ALA A 1 83 ? 0.704 -2.686 7.592 1.00 96.12 83 ALA A CA 1
ATOM 588 C C . ALA A 1 83 ? 2.068 -3.399 7.487 1.00 96.12 83 ALA A C 1
ATOM 590 O O . ALA A 1 83 ? 3.025 -2.821 6.971 1.00 96.12 83 ALA A O 1
ATOM 591 N N . GLY A 1 84 ? 2.153 -4.664 7.910 1.00 96.75 84 GLY A N 1
ATOM 592 C CA . GLY A 1 84 ? 3.364 -5.482 7.797 1.00 96.75 84 GLY A CA 1
ATOM 593 C C . GLY A 1 84 ? 3.764 -5.747 6.344 1.00 96.75 84 GLY A C 1
ATOM 594 O O . GLY A 1 84 ? 4.912 -5.517 5.963 1.00 96.75 84 GLY A O 1
ATOM 595 N N . VAL A 1 85 ? 2.812 -6.146 5.496 1.00 95.81 85 VAL A N 1
ATOM 596 C CA . VAL A 1 85 ? 3.047 -6.316 4.052 1.00 95.81 85 VAL A CA 1
ATOM 597 C C . VAL A 1 85 ? 3.467 -4.989 3.416 1.00 95.81 85 VAL A C 1
ATOM 599 O O . VAL A 1 85 ? 4.423 -4.954 2.643 1.00 95.81 85 VAL A O 1
ATOM 602 N N . GLN A 1 86 ? 2.824 -3.877 3.779 1.00 96.19 86 GLN A N 1
ATOM 603 C CA . GLN A 1 86 ? 3.196 -2.550 3.290 1.00 96.19 86 GLN A CA 1
ATOM 604 C C . GLN A 1 86 ? 4.627 -2.161 3.696 1.00 96.19 86 GLN A C 1
ATOM 606 O O . GLN A 1 86 ? 5.335 -1.539 2.900 1.00 96.19 86 GLN A O 1
ATOM 611 N N . ALA A 1 87 ? 5.075 -2.550 4.894 1.00 95.56 87 ALA A N 1
ATOM 612 C CA . ALA A 1 87 ? 6.443 -2.327 5.353 1.00 95.56 87 ALA A CA 1
ATOM 613 C C . ALA A 1 87 ? 7.459 -3.128 4.529 1.00 95.56 87 ALA A C 1
ATOM 615 O O . ALA A 1 87 ? 8.486 -2.579 4.129 1.00 95.56 87 ALA A O 1
ATOM 616 N N . LEU A 1 88 ? 7.150 -4.388 4.202 1.00 94.31 88 LEU A N 1
ATOM 617 C CA . LEU A 1 88 ? 7.976 -5.204 3.306 1.00 94.31 88 LEU A CA 1
ATOM 618 C C . LEU A 1 88 ? 8.062 -4.587 1.906 1.00 94.31 88 LEU A C 1
ATOM 620 O O . LEU A 1 88 ? 9.150 -4.498 1.338 1.00 94.31 88 LEU A O 1
ATOM 624 N N . VAL A 1 89 ? 6.936 -4.104 1.372 1.00 91.56 89 VAL A N 1
ATOM 625 C CA . VAL A 1 89 ? 6.894 -3.402 0.081 1.00 91.56 89 VAL A CA 1
ATOM 626 C C . VAL A 1 89 ? 7.767 -2.148 0.120 1.00 91.56 89 VAL A C 1
ATOM 628 O O . VAL A 1 89 ? 8.572 -1.940 -0.787 1.00 91.56 89 VAL A O 1
ATOM 631 N N . PHE A 1 90 ? 7.661 -1.323 1.162 1.00 93.44 90 PHE A N 1
ATOM 632 C CA . PHE A 1 90 ? 8.510 -0.142 1.320 1.00 93.44 90 PHE A CA 1
ATOM 633 C C . PHE A 1 90 ? 9.997 -0.513 1.407 1.00 93.44 90 PHE A C 1
ATOM 635 O O . PHE A 1 90 ? 10.817 0.067 0.695 1.00 93.44 90 PHE A O 1
ATOM 642 N N . ALA A 1 91 ? 10.350 -1.521 2.209 1.00 92.00 91 ALA A N 1
ATOM 643 C CA . ALA A 1 91 ? 11.727 -1.988 2.344 1.00 92.00 91 ALA A CA 1
ATOM 644 C C . ALA A 1 91 ? 12.301 -2.474 1.002 1.00 92.00 91 ALA A C 1
ATOM 646 O O . ALA A 1 91 ? 13.411 -2.089 0.629 1.00 92.00 91 ALA A O 1
ATOM 647 N N . ALA A 1 92 ? 11.524 -3.243 0.234 1.00 87.50 92 ALA A N 1
ATOM 648 C CA . ALA A 1 92 ? 11.911 -3.696 -1.100 1.00 87.50 92 ALA A CA 1
ATOM 649 C C . ALA A 1 92 ? 12.124 -2.522 -2.077 1.00 87.50 92 ALA A C 1
ATOM 651 O O . ALA A 1 92 ? 13.117 -2.489 -2.810 1.00 87.50 92 ALA A O 1
ATOM 652 N N . ASN A 1 93 ? 11.243 -1.516 -2.052 1.00 88.06 93 ASN A N 1
ATOM 653 C CA . ASN A 1 93 ? 11.366 -0.325 -2.901 1.00 88.06 93 ASN A CA 1
ATOM 654 C C . ASN A 1 93 ? 12.552 0.570 -2.499 1.00 88.06 93 ASN A C 1
ATOM 656 O O . ASN A 1 93 ? 13.205 1.155 -3.363 1.00 88.06 93 ASN A O 1
ATOM 660 N N . CYS A 1 94 ? 12.898 0.621 -1.211 1.00 86.25 94 CYS A N 1
ATOM 661 C CA . CYS A 1 94 ? 14.116 1.271 -0.725 1.00 86.25 94 CYS A CA 1
ATOM 662 C C . CYS A 1 94 ? 15.391 0.521 -1.143 1.00 86.25 94 CYS A C 1
ATOM 664 O O . CYS A 1 94 ? 16.370 1.154 -1.539 1.00 86.25 94 CYS A O 1
ATOM 666 N N . ALA A 1 95 ? 15.382 -0.814 -1.089 1.00 86.25 95 ALA A N 1
ATOM 667 C CA . ALA A 1 95 ? 16.532 -1.660 -1.426 1.00 86.25 95 ALA A CA 1
ATOM 668 C C . ALA A 1 95 ? 16.776 -1.810 -2.941 1.00 86.25 95 ALA A C 1
ATOM 670 O O . ALA A 1 95 ? 17.813 -2.325 -3.368 1.00 86.25 95 ALA A O 1
ATOM 671 N N . THR A 1 96 ? 15.832 -1.365 -3.770 1.00 82.38 96 THR A N 1
ATOM 672 C CA . THR A 1 96 ? 15.915 -1.490 -5.226 1.00 82.38 96 THR A CA 1
ATOM 673 C C . THR A 1 96 ? 17.134 -0.745 -5.780 1.00 82.38 96 THR A C 1
ATOM 675 O O . THR A 1 96 ? 17.344 0.435 -5.492 1.00 82.38 96 THR A O 1
ATOM 678 N N . ARG A 1 97 ? 17.945 -1.423 -6.611 1.00 75.50 97 ARG A N 1
ATOM 679 C CA . ARG A 1 97 ? 19.182 -0.861 -7.198 1.00 75.50 97 ARG A CA 1
ATOM 680 C C . ARG A 1 97 ? 18.908 0.238 -8.234 1.00 75.50 97 ARG A C 1
ATOM 682 O O . ARG A 1 97 ? 19.704 1.168 -8.351 1.00 75.50 97 ARG A O 1
ATOM 689 N N . SER A 1 98 ? 17.768 0.177 -8.925 1.00 75.69 98 SER A N 1
ATOM 690 C CA . SER A 1 98 ? 17.331 1.173 -9.910 1.00 75.69 98 SER A CA 1
ATOM 691 C C . SER A 1 98 ? 17.057 2.533 -9.251 1.00 75.69 98 SER A C 1
ATOM 693 O O . SER A 1 98 ? 16.116 2.702 -8.478 1.00 75.69 98 SER A O 1
ATOM 695 N N . ALA A 1 99 ? 17.895 3.529 -9.557 1.00 75.44 99 ALA A N 1
ATOM 696 C CA . ALA A 1 99 ? 17.743 4.898 -9.064 1.00 75.44 99 ALA A CA 1
ATOM 697 C C . ALA A 1 99 ? 16.393 5.563 -9.425 1.00 75.44 99 ALA A C 1
ATOM 699 O O . ALA A 1 99 ? 15.823 6.202 -8.538 1.00 75.44 99 ALA A O 1
ATOM 700 N N . PRO A 1 100 ? 15.858 5.454 -10.663 1.00 74.06 100 PRO A N 1
ATOM 701 C CA . PRO A 1 100 ? 14.554 6.038 -10.984 1.00 74.06 100 PRO A CA 1
ATOM 702 C C . PRO A 1 100 ? 13.398 5.334 -10.263 1.00 74.06 100 PRO A C 1
ATOM 704 O O . PRO A 1 100 ? 12.470 6.005 -9.821 1.00 74.06 100 PRO A O 1
ATOM 707 N N . GLU A 1 101 ? 13.475 4.015 -10.080 1.00 76.56 101 GLU A N 1
ATOM 708 C CA . GLU A 1 101 ? 12.458 3.244 -9.354 1.00 76.56 101 GLU A CA 1
ATOM 709 C C . GLU A 1 101 ? 12.459 3.607 -7.866 1.00 76.56 101 GLU A C 1
ATOM 711 O O . GLU A 1 101 ? 11.419 3.962 -7.318 1.00 76.56 101 GLU A O 1
ATOM 716 N N . ARG A 1 102 ? 13.639 3.659 -7.235 1.00 83.19 102 ARG A N 1
ATOM 717 C CA . ARG A 1 102 ? 13.782 4.040 -5.824 1.00 83.19 102 ARG A CA 1
ATOM 718 C C . ARG A 1 102 ? 13.306 5.468 -5.550 1.00 83.19 102 ARG A C 1
ATOM 720 O O . ARG A 1 102 ? 12.614 5.696 -4.565 1.00 83.19 102 ARG A O 1
ATOM 727 N N . LYS A 1 103 ? 13.637 6.435 -6.417 1.00 85.56 103 LYS A N 1
ATOM 728 C CA . LYS A 1 103 ? 13.213 7.840 -6.251 1.00 85.56 103 LYS A CA 1
ATOM 729 C C . LYS A 1 103 ? 11.700 8.034 -6.364 1.00 85.56 103 LYS A C 1
ATOM 731 O O . LYS A 1 103 ? 11.188 8.977 -5.773 1.00 85.56 103 LYS A O 1
ATOM 736 N N . LEU A 1 104 ? 11.008 7.178 -7.115 1.00 86.38 104 LEU A N 1
ATOM 737 C CA . LEU A 1 104 ? 9.559 7.252 -7.279 1.00 86.38 104 LEU A CA 1
ATOM 738 C C . LEU A 1 104 ? 8.829 6.432 -6.211 1.00 86.38 104 LEU A C 1
ATOM 740 O O . LEU A 1 104 ? 7.957 6.947 -5.516 1.00 86.38 104 LEU A O 1
ATOM 744 N N . TRP A 1 105 ? 9.191 5.161 -6.057 1.00 86.38 105 TRP A N 1
ATOM 745 C CA . TRP A 1 105 ? 8.410 4.224 -5.260 1.00 86.38 105 TRP A CA 1
ATOM 746 C C . TRP A 1 105 ? 8.729 4.247 -3.776 1.00 86.38 105 TRP A C 1
ATOM 748 O O . TRP A 1 105 ? 7.812 4.047 -2.982 1.00 86.38 105 TRP A O 1
ATOM 758 N N . ALA A 1 106 ? 9.972 4.523 -3.368 1.00 88.56 106 ALA A N 1
ATOM 759 C CA . ALA A 1 106 ? 10.296 4.640 -1.947 1.00 88.56 106 ALA A CA 1
ATOM 760 C C . ALA A 1 106 ? 9.458 5.729 -1.245 1.00 88.56 106 ALA A C 1
ATOM 762 O O . ALA A 1 106 ? 8.828 5.407 -0.239 1.00 88.56 106 ALA A O 1
ATOM 763 N N . PRO A 1 107 ? 9.340 6.978 -1.753 1.00 91.19 107 PRO A N 1
ATOM 764 C CA . PRO A 1 107 ? 8.507 7.976 -1.085 1.00 91.19 107 PRO A CA 1
ATOM 765 C C . PRO A 1 107 ? 7.017 7.614 -1.117 1.00 91.19 107 PRO A C 1
ATOM 767 O O . PRO A 1 107 ? 6.350 7.751 -0.095 1.00 91.19 107 PRO A O 1
ATOM 770 N N . ILE A 1 108 ? 6.494 7.093 -2.236 1.00 92.56 108 ILE A N 1
ATOM 771 C CA . ILE A 1 108 ? 5.078 6.692 -2.342 1.00 92.56 108 ILE A CA 1
ATOM 772 C C . ILE A 1 108 ? 4.752 5.595 -1.325 1.00 92.56 108 ILE A C 1
ATOM 774 O O . ILE A 1 108 ? 3.836 5.738 -0.517 1.00 92.56 108 ILE A O 1
ATOM 778 N N . THR A 1 109 ? 5.527 4.511 -1.325 1.00 93.88 109 THR A N 1
ATOM 779 C CA . THR A 1 109 ? 5.296 3.373 -0.423 1.00 93.88 109 THR A CA 1
ATOM 780 C C . THR A 1 109 ? 5.582 3.724 1.037 1.00 93.88 109 THR A C 1
ATOM 782 O O . THR A 1 109 ? 4.923 3.183 1.923 1.00 93.88 109 THR A O 1
ATOM 785 N N . GLY A 1 110 ? 6.479 4.681 1.298 1.00 94.69 110 GLY A N 1
ATOM 786 C CA . GLY A 1 110 ? 6.719 5.242 2.627 1.00 94.69 110 GLY A CA 1
ATOM 787 C C . GLY A 1 110 ? 5.525 6.042 3.155 1.00 94.69 110 GLY A C 1
ATOM 788 O O . GLY A 1 110 ? 5.105 5.834 4.292 1.00 94.69 110 GLY A O 1
ATOM 789 N N . VAL A 1 111 ? 4.914 6.892 2.321 1.00 96.75 111 VAL A N 1
ATOM 790 C CA . VAL A 1 111 ? 3.672 7.605 2.673 1.00 96.75 111 VAL A CA 1
ATOM 791 C C . VAL A 1 111 ? 2.534 6.616 2.921 1.00 96.75 111 VAL A C 1
ATOM 793 O O . VAL A 1 111 ? 1.831 6.729 3.923 1.00 96.75 111 VAL A O 1
ATOM 796 N N . MET A 1 112 ? 2.378 5.607 2.061 1.00 96.44 112 MET A N 1
ATOM 797 C CA . MET A 1 112 ? 1.370 4.559 2.250 1.00 96.44 112 MET A CA 1
ATOM 798 C C . MET A 1 112 ? 1.572 3.798 3.568 1.00 96.44 112 MET A C 1
ATOM 800 O O . MET A 1 112 ? 0.603 3.568 4.290 1.00 96.44 112 MET A O 1
ATOM 804 N N . LEU A 1 113 ? 2.815 3.455 3.921 1.00 97.00 113 LEU A N 1
ATOM 805 C CA . LEU A 1 113 ? 3.139 2.825 5.203 1.00 97.00 113 LEU A CA 1
ATOM 806 C C . LEU A 1 113 ? 2.785 3.733 6.387 1.00 97.00 113 LEU A C 1
ATOM 808 O O . LEU A 1 113 ? 2.140 3.280 7.334 1.00 97.00 113 LEU A O 1
ATOM 812 N N . ALA A 1 114 ? 3.154 5.014 6.323 1.00 97.19 114 ALA A N 1
ATOM 813 C CA . ALA A 1 114 ? 2.837 5.980 7.370 1.00 97.19 114 ALA A CA 1
ATOM 814 C C . ALA A 1 114 ? 1.318 6.134 7.563 1.00 97.19 114 ALA A C 1
ATOM 816 O O . ALA A 1 114 ? 0.842 6.163 8.700 1.00 97.19 114 ALA A O 1
ATOM 817 N N . LEU A 1 115 ? 0.545 6.172 6.471 1.00 96.25 115 LEU A N 1
ATOM 818 C CA . LEU A 1 115 ? -0.918 6.220 6.517 1.00 96.25 115 LEU A CA 1
ATOM 819 C C . LEU A 1 115 ? -1.508 4.955 7.152 1.00 96.25 115 LEU A C 1
ATOM 821 O O . LEU A 1 115 ? -2.331 5.069 8.061 1.00 96.25 115 LEU A O 1
ATOM 825 N N . ALA A 1 116 ? -1.065 3.767 6.729 1.00 95.81 116 ALA A N 1
ATOM 826 C CA . ALA A 1 116 ? -1.538 2.497 7.279 1.00 95.81 116 ALA A CA 1
ATOM 827 C C . ALA A 1 116 ? -1.270 2.397 8.790 1.00 95.81 116 ALA A C 1
ATOM 829 O O . ALA A 1 116 ? -2.183 2.104 9.563 1.00 95.81 116 ALA A O 1
ATOM 830 N N . LEU A 1 117 ? -0.049 2.720 9.233 1.00 96.50 117 LEU A N 1
ATOM 831 C CA . LEU A 1 117 ? 0.308 2.726 10.655 1.00 96.50 117 LEU A CA 1
ATOM 832 C C . LEU A 1 117 ? -0.499 3.763 11.442 1.00 96.50 117 LEU A C 1
ATOM 834 O O . LEU A 1 117 ? -1.011 3.451 12.516 1.00 96.50 117 LEU A O 1
ATOM 838 N N . SER A 1 118 ? -0.675 4.968 10.893 1.00 95.56 118 SER A N 1
ATOM 839 C CA . SER A 1 118 ? -1.485 6.016 11.527 1.00 95.56 118 SER A CA 1
ATOM 840 C C . SER A 1 118 ? -2.930 5.565 11.725 1.00 95.56 118 SER A C 1
ATOM 842 O O . SER A 1 118 ? -3.495 5.786 12.795 1.00 95.56 118 SER A O 1
ATOM 844 N N . VAL A 1 119 ? -3.529 4.891 10.735 1.00 94.81 119 VAL A N 1
ATOM 845 C CA . VAL A 1 119 ? -4.872 4.309 10.873 1.00 94.81 119 VAL A CA 1
ATOM 846 C C . VAL A 1 119 ? -4.889 3.259 11.980 1.00 94.81 119 VAL A C 1
ATOM 848 O O . VAL A 1 119 ? -5.730 3.355 12.869 1.00 94.81 119 VAL A O 1
ATOM 851 N N . MET A 1 120 ? -3.953 2.307 11.984 1.00 94.88 120 MET A N 1
ATOM 852 C CA . MET A 1 120 ? -3.934 1.215 12.969 1.00 94.88 120 MET A CA 1
ATOM 853 C C . MET A 1 120 ? -3.754 1.696 14.413 1.00 94.88 120 MET A C 1
ATOM 855 O O . MET A 1 120 ? -4.412 1.183 15.327 1.00 94.88 120 MET A O 1
ATOM 859 N N . VAL A 1 121 ? -2.893 2.692 14.619 1.00 92.69 121 VAL A N 1
ATOM 860 C CA . VAL A 1 121 ? -2.639 3.285 15.938 1.00 92.69 121 VAL A CA 1
ATOM 861 C C . VAL A 1 121 ? -3.830 4.135 16.383 1.00 92.69 121 VAL A C 1
ATOM 863 O O . VAL A 1 121 ? -4.335 3.955 17.489 1.00 92.69 121 VAL A O 1
ATOM 866 N N . LEU A 1 122 ? -4.350 5.016 15.524 1.00 90.06 122 LEU A N 1
ATOM 867 C CA . LEU A 1 122 ? -5.452 5.909 15.901 1.00 90.06 122 LEU A CA 1
ATOM 868 C C . LEU A 1 122 ? -6.800 5.183 16.021 1.00 90.06 122 LEU A C 1
ATOM 870 O O . LEU A 1 122 ? -7.630 5.574 16.844 1.00 90.06 122 LEU A O 1
ATOM 874 N N . ALA A 1 12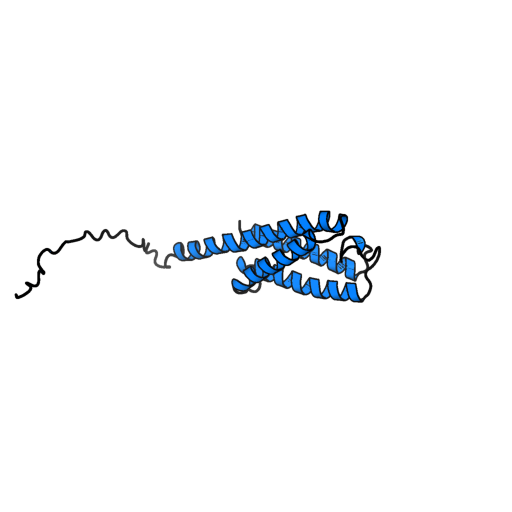3 ? -7.027 4.123 15.240 1.00 84.00 123 ALA A N 1
ATOM 875 C CA . ALA A 1 123 ? -8.197 3.259 15.388 1.00 84.00 123 ALA A CA 1
ATOM 876 C C . ALA A 1 123 ? -8.178 2.523 16.740 1.00 84.00 123 ALA A C 1
ATOM 878 O O . ALA A 1 123 ? -9.234 2.383 17.357 1.00 84.00 123 ALA A O 1
ATOM 879 N N . CYS A 1 124 ? -6.992 2.156 17.256 1.00 73.44 124 CYS A N 1
ATOM 880 C CA . CYS A 1 124 ? -6.831 1.612 18.613 1.00 73.44 124 CYS A CA 1
ATOM 881 C C . CYS A 1 124 ? -7.425 2.544 19.665 1.00 73.44 124 CYS A C 1
ATOM 883 O O . CYS A 1 124 ? -8.318 2.163 20.418 1.00 73.44 124 CYS A O 1
ATOM 885 N N . CYS A 1 125 ? -6.962 3.795 19.656 1.00 64.44 125 CYS A N 1
ATOM 886 C CA . CYS A 1 125 ? -7.329 4.794 20.654 1.00 64.44 125 CYS A CA 1
ATOM 887 C C . CYS A 1 125 ? -8.799 5.228 20.554 1.00 64.44 125 CYS A C 1
ATOM 889 O O . CYS A 1 125 ? -9.315 5.876 21.467 1.00 64.44 125 CYS A O 1
ATOM 891 N N . ARG A 1 126 ? -9.472 4.935 19.431 1.00 64.19 126 ARG A N 1
ATOM 892 C CA . ARG A 1 126 ? -10.901 5.208 19.244 1.00 64.19 126 ARG A CA 1
ATOM 893 C C . ARG A 1 126 ? -11.779 4.087 19.801 1.00 64.19 126 ARG A C 1
ATOM 895 O O . ARG A 1 126 ? -12.835 4.402 20.340 1.00 64.19 126 ARG A O 1
ATOM 902 N N . GLY A 1 127 ? -11.354 2.826 19.697 1.00 56.09 127 GLY A N 1
ATOM 903 C CA . GLY A 1 127 ? -12.079 1.684 20.267 1.00 56.09 127 GLY A CA 1
ATOM 904 C C . GLY A 1 127 ? -12.230 1.801 21.785 1.00 56.09 127 GLY A C 1
ATOM 905 O O . GLY A 1 127 ? -13.337 1.690 22.301 1.00 56.09 127 GLY A O 1
ATOM 906 N N . GLU A 1 128 ? -11.148 2.157 22.480 1.00 51.25 128 GLU A N 1
ATOM 907 C CA . GLU A 1 128 ? -11.159 2.384 23.934 1.00 51.25 128 GLU A CA 1
ATOM 908 C C . GLU A 1 128 ? -12.032 3.584 24.323 1.00 51.25 128 GLU A C 1
ATOM 910 O O . GLU A 1 128 ? -12.824 3.501 25.256 1.00 51.25 128 GLU A O 1
ATOM 915 N N . ARG A 1 129 ? -11.972 4.684 23.556 1.00 46.94 129 ARG A N 1
ATOM 916 C CA . ARG A 1 129 ? -12.817 5.867 23.796 1.00 46.94 129 ARG A CA 1
ATOM 917 C C . ARG A 1 129 ? -14.298 5.645 23.499 1.00 46.94 129 ARG A C 1
ATOM 919 O O . ARG A 1 129 ? -15.123 6.277 24.141 1.00 46.94 129 ARG A O 1
ATOM 926 N N . GLN A 1 130 ? -14.651 4.798 22.533 1.00 47.62 130 GLN A N 1
ATOM 927 C CA . GLN A 1 130 ? -16.046 4.439 22.258 1.00 47.62 130 GLN A CA 1
ATOM 928 C C . GLN A 1 130 ? -16.612 3.557 23.365 1.00 47.62 130 GLN A C 1
ATOM 930 O O . GLN A 1 130 ? -17.716 3.828 23.804 1.00 47.62 130 GLN A O 1
ATOM 935 N N . VAL A 1 131 ? -15.861 2.576 23.872 1.00 47.72 131 VAL A N 1
ATOM 936 C CA . VAL A 1 131 ? -16.287 1.792 25.047 1.00 47.72 131 VAL A CA 1
ATOM 937 C C . VAL A 1 131 ? -16.475 2.696 26.273 1.00 47.72 131 VAL A C 1
ATOM 939 O O . VAL A 1 131 ? -17.425 2.506 27.018 1.00 47.72 131 VAL A O 1
ATOM 942 N N . LEU A 1 132 ? -15.640 3.730 26.430 1.00 46.53 132 LEU A N 1
ATOM 943 C CA . LEU A 1 132 ? -15.734 4.689 27.539 1.00 46.53 132 LEU A CA 1
ATOM 944 C C . LEU A 1 132 ? -16.829 5.766 27.363 1.00 46.53 132 LEU A C 1
ATOM 946 O O . LEU A 1 132 ? -17.262 6.356 28.345 1.00 46.53 132 LEU A O 1
ATOM 950 N N . LEU A 1 133 ? -17.269 6.044 26.127 1.00 50.56 133 LEU A N 1
ATOM 951 C CA . LEU A 1 133 ? -18.336 7.012 25.804 1.00 50.56 133 LEU A CA 1
ATOM 952 C C . LEU A 1 133 ? -19.678 6.354 25.446 1.00 50.56 133 LEU A C 1
ATOM 954 O O . LEU A 1 133 ? -20.668 7.061 25.254 1.00 50.56 133 LEU A O 1
ATOM 958 N N . ARG A 1 134 ? -19.736 5.023 25.341 1.00 43.72 134 ARG A N 1
ATOM 959 C CA . ARG A 1 134 ? -20.979 4.265 25.174 1.00 43.72 134 ARG A CA 1
ATOM 960 C C . ARG A 1 134 ? -21.637 4.137 26.547 1.00 43.72 134 ARG A C 1
ATOM 962 O O . ARG A 1 134 ? -21.563 3.101 27.193 1.00 43.72 134 ARG A O 1
ATOM 969 N N . PHE A 1 135 ? -22.225 5.247 26.983 1.00 50.94 135 PHE A N 1
ATOM 970 C CA . PHE A 1 135 ? -23.167 5.300 28.091 1.00 50.94 135 PHE A CA 1
ATOM 971 C C . PHE A 1 135 ? -24.459 4.570 27.724 1.00 50.94 135 PHE A C 1
ATOM 973 O O . PHE A 1 135 ? -24.901 4.622 26.573 1.00 50.94 135 PHE A O 1
ATOM 980 N N . ASP A 1 136 ? -25.014 3.884 28.721 1.00 54.47 136 ASP A N 1
ATOM 981 C CA . ASP A 1 136 ? -26.270 3.138 28.667 1.00 54.47 136 ASP A CA 1
ATOM 982 C C . ASP A 1 136 ? -27.410 3.984 28.063 1.00 54.47 136 ASP A C 1
ATOM 984 O O . ASP A 1 136 ? -27.439 5.204 28.276 1.00 54.47 136 ASP A O 1
ATOM 988 N N . PRO A 1 137 ? -28.388 3.374 27.366 1.00 56.00 137 PRO A N 1
ATOM 989 C CA . PRO A 1 137 ? -29.563 4.071 26.832 1.00 56.00 137 PRO A CA 1
ATOM 990 C C . PRO A 1 137 ? -30.384 4.808 27.905 1.00 56.00 137 PRO A C 1
ATOM 992 O O . PRO A 1 137 ? -31.208 5.657 27.569 1.00 56.00 137 PRO A O 1
ATOM 995 N N . ASP A 1 138 ? -30.136 4.509 29.180 1.00 56.97 138 ASP A N 1
ATOM 996 C CA . ASP A 1 138 ? -30.937 4.933 30.325 1.00 56.97 138 ASP A CA 1
ATOM 997 C C . ASP A 1 138 ? -30.405 6.213 31.000 1.00 56.97 138 ASP A C 1
ATOM 999 O O . ASP A 1 138 ? -30.907 6.632 32.041 1.00 56.97 138 ASP A O 1
ATOM 1003 N N . GLY A 1 139 ? -29.370 6.854 30.438 1.00 52.62 139 GLY A N 1
ATOM 1004 C CA . GLY A 1 139 ? -28.868 8.152 30.914 1.00 52.62 139 GLY A CA 1
ATOM 1005 C C . GLY A 1 139 ? -28.137 8.115 32.261 1.00 52.62 139 GLY A C 1
ATOM 1006 O O . GLY A 1 139 ? -27.826 9.168 32.819 1.00 52.62 139 GLY A O 1
ATOM 1007 N N . THR A 1 140 ? -27.822 6.929 32.783 1.00 46.84 140 THR A N 1
ATOM 1008 C CA . THR A 1 140 ? -27.037 6.818 34.014 1.00 46.84 140 THR A CA 1
ATOM 1009 C C . THR A 1 140 ? -25.564 7.016 33.688 1.00 46.84 140 THR A C 1
ATOM 1011 O O . THR A 1 140 ? -24.921 6.148 33.098 1.00 46.84 140 THR A O 1
ATOM 1014 N N . LEU A 1 141 ? -25.015 8.161 34.105 1.00 47.75 141 LEU A N 1
ATOM 1015 C CA . LEU A 1 141 ? -23.575 8.350 34.185 1.00 47.75 141 LEU A CA 1
ATOM 1016 C C . LEU A 1 141 ? -23.019 7.420 35.273 1.00 47.75 141 LEU A C 1
ATOM 1018 O O . LEU A 1 141 ? -22.848 7.833 36.416 1.00 47.75 141 LEU A O 1
ATOM 1022 N N . ALA A 1 142 ? -22.710 6.169 34.937 1.00 43.75 142 ALA A N 1
ATOM 1023 C CA . ALA A 1 142 ? -21.667 5.416 35.620 1.00 43.75 142 ALA A CA 1
ATOM 1024 C C . ALA A 1 142 ? -20.323 6.153 35.452 1.00 43.75 142 ALA A C 1
ATOM 1026 O O . ALA A 1 142 ? -19.443 5.762 34.686 1.00 43.75 142 ALA A O 1
ATOM 1027 N N . LEU A 1 143 ? -20.162 7.257 36.183 1.00 44.41 143 LEU A N 1
ATOM 1028 C CA . LEU A 1 143 ? -18.863 7.615 36.715 1.00 44.41 143 LEU A CA 1
ATOM 1029 C C . LEU A 1 143 ? -18.444 6.378 37.501 1.00 44.41 143 LEU A C 1
ATOM 1031 O O . LEU A 1 143 ? -19.073 6.061 38.508 1.00 44.41 143 LEU A O 1
ATOM 1035 N N . ALA A 1 144 ? -17.453 5.632 37.009 1.00 42.97 144 ALA A N 1
ATOM 1036 C CA . ALA A 1 144 ? -16.730 4.705 37.861 1.00 42.97 144 ALA A CA 1
ATOM 1037 C C . ALA A 1 144 ? -16.276 5.541 39.058 1.00 42.97 144 ALA A C 1
ATOM 1039 O O . ALA A 1 144 ? -15.417 6.414 38.922 1.00 42.97 144 ALA A O 1
ATOM 1040 N N . GLY A 1 145 ? -17.011 5.391 40.158 1.00 36.94 145 GLY A N 1
ATOM 1041 C CA . GLY A 1 145 ? -16.959 6.301 41.275 1.00 36.94 145 GLY A CA 1
ATOM 1042 C C . GLY A 1 145 ? -15.527 6.406 41.753 1.00 36.94 145 GLY A C 1
ATOM 1043 O O . GLY A 1 145 ? -14.895 5.404 42.085 1.00 36.94 145 GLY A O 1
ATOM 1044 N N . LEU A 1 146 ? -15.061 7.643 41.869 1.00 42.34 146 LEU A N 1
ATOM 1045 C CA . LEU A 1 146 ? -14.260 8.015 43.020 1.00 42.34 146 LEU A CA 1
ATOM 1046 C C . LEU A 1 146 ? -15.138 7.772 44.259 1.00 42.34 146 LEU A C 1
ATOM 1048 O O . LEU A 1 146 ? -15.757 8.688 44.785 1.00 42.34 146 LEU A O 1
ATOM 1052 N N . SER A 1 147 ? -15.280 6.508 44.658 1.00 39.12 147 SER A N 1
ATOM 1053 C CA . SER A 1 147 ? -15.702 6.162 46.004 1.00 39.12 147 SER A CA 1
ATOM 1054 C C . SER A 1 147 ? -14.413 6.039 46.782 1.00 39.12 147 SER A C 1
ATOM 1056 O O . SER A 1 147 ? -13.743 5.006 46.742 1.00 39.12 147 SER A O 1
ATOM 1058 N N . GLU A 1 148 ? -14.050 7.132 47.437 1.00 48.00 148 GLU A N 1
ATOM 1059 C CA . GLU A 1 148 ? -13.099 7.120 48.532 1.00 48.00 148 GLU A CA 1
ATOM 1060 C C . GLU A 1 148 ? -13.545 6.035 49.519 1.00 48.00 148 GLU A C 1
ATOM 1062 O O . GLU A 1 148 ? -14.529 6.181 50.239 1.00 48.00 148 GLU A O 1
ATOM 1067 N N . ARG A 1 149 ? -12.876 4.880 49.490 1.00 38.88 149 ARG A N 1
ATOM 1068 C CA . ARG A 1 149 ? -12.846 4.000 50.652 1.00 38.88 149 ARG A CA 1
ATOM 1069 C C . ARG A 1 149 ? -11.829 4.638 51.578 1.00 38.88 149 ARG A C 1
ATOM 1071 O O . ARG A 1 149 ? -10.628 4.447 51.390 1.00 38.88 149 ARG A O 1
ATOM 1078 N N . GLU A 1 150 ? -12.308 5.425 52.534 1.00 51.62 150 GLU A N 1
ATOM 1079 C CA . GLU A 1 150 ? -11.519 5.665 53.733 1.00 51.62 150 GLU A CA 1
ATOM 1080 C C . GLU A 1 150 ? -11.079 4.300 54.286 1.00 51.62 150 GLU A C 1
ATOM 1082 O O . GLU A 1 150 ? -11.898 3.374 54.352 1.00 51.62 150 GLU A O 1
ATOM 1087 N N . PRO A 1 151 ? -9.795 4.107 54.627 1.00 40.06 151 PRO A N 1
ATOM 1088 C CA . PRO A 1 151 ? -9.395 2.938 55.378 1.00 40.06 151 PRO A CA 1
ATOM 1089 C C . PRO A 1 151 ? -9.916 3.129 56.803 1.00 40.06 151 PRO A C 1
ATOM 1091 O O . PRO A 1 151 ? -9.240 3.706 57.652 1.00 40.06 151 PRO A O 1
ATOM 1094 N N . GLU A 1 152 ? -11.129 2.650 57.063 1.00 46.62 152 GLU A N 1
ATOM 1095 C CA . GLU A 1 152 ? -11.564 2.334 58.417 1.00 46.62 152 GLU A CA 1
ATOM 1096 C C . GLU A 1 152 ? -10.655 1.198 58.903 1.00 46.62 152 GLU A C 1
ATOM 1098 O O . GLU A 1 152 ? -10.836 0.021 58.590 1.00 46.62 152 GLU A O 1
ATOM 1103 N N . ILE A 1 153 ? -9.561 1.594 59.558 1.00 50.53 153 ILE A N 1
ATOM 1104 C CA . ILE A 1 153 ? -8.693 0.709 60.325 1.00 50.53 153 ILE A CA 1
ATOM 1105 C C . ILE A 1 153 ? -9.545 0.246 61.506 1.00 50.53 153 ILE A C 1
ATOM 1107 O O . ILE A 1 153 ? -9.566 0.887 62.556 1.00 50.53 153 ILE A O 1
ATOM 1111 N N . ASP A 1 154 ? -10.281 -0.843 61.300 1.00 44.84 154 ASP A N 1
ATOM 1112 C CA . ASP A 1 154 ? -10.951 -1.555 62.376 1.00 44.84 154 ASP A CA 1
ATOM 1113 C C . ASP A 1 154 ? -9.868 -2.207 63.247 1.00 44.84 154 ASP A C 1
ATOM 1115 O O . ASP A 1 154 ? -9.207 -3.186 62.894 1.00 44.84 154 ASP A O 1
ATOM 1119 N N . LEU A 1 155 ? -9.598 -1.532 64.357 1.00 55.03 155 LEU A N 1
ATOM 1120 C CA . LEU A 1 155 ? -8.483 -1.726 65.277 1.00 55.03 155 LEU A CA 1
ATOM 1121 C C . LEU A 1 155 ? -8.797 -2.823 66.315 1.00 55.03 155 LEU A C 1
ATOM 1123 O O . LEU A 1 155 ? -8.341 -2.739 67.456 1.00 55.03 155 LEU A O 1
ATOM 1127 N N . LEU A 1 156 ? -9.601 -3.831 65.947 1.00 56.69 156 LEU A N 1
ATOM 1128 C CA . LEU A 1 156 ? -10.188 -4.800 66.884 1.00 56.69 156 LEU A CA 1
ATOM 1129 C C . LEU A 1 156 ? -10.229 -6.261 66.399 1.00 56.69 156 LEU A C 1
ATOM 1131 O O . LEU A 1 156 ? -11.064 -7.025 66.863 1.00 56.69 156 LEU A O 1
ATOM 1135 N N . ASP A 1 157 ? -9.276 -6.696 65.575 1.00 50.59 157 ASP A N 1
ATOM 1136 C CA . ASP A 1 157 ? -9.007 -8.132 65.392 1.00 50.59 157 ASP A CA 1
ATOM 1137 C C . ASP A 1 157 ? -7.503 -8.429 65.498 1.00 50.59 157 ASP A C 1
ATOM 1139 O O . ASP A 1 157 ? -6.795 -8.711 64.531 1.00 50.59 157 ASP A O 1
ATOM 1143 N N . THR A 1 158 ? -6.990 -8.356 66.726 1.00 62.53 158 THR A N 1
ATOM 1144 C CA . THR A 1 158 ? -5.751 -9.029 67.122 1.00 62.53 158 THR A CA 1
ATOM 1145 C C . THR A 1 158 ? -6.084 -10.437 67.619 1.00 62.53 158 THR A C 1
ATOM 1147 O O . THR A 1 158 ? -6.519 -10.595 68.761 1.00 62.53 158 THR A O 1
ATOM 1150 N N . PRO A 1 159 ? -5.834 -11.511 66.848 1.00 47.56 159 PRO A N 1
ATOM 1151 C CA . PRO A 1 159 ? -5.718 -12.822 67.457 1.00 47.56 159 PRO A CA 1
ATOM 1152 C C . PRO A 1 159 ? -4.404 -12.864 68.243 1.00 47.56 159 PRO A C 1
ATOM 1154 O O . PRO A 1 159 ? -3.304 -12.848 67.686 1.00 47.56 159 PRO A O 1
ATOM 1157 N N . ALA A 1 160 ? -4.544 -12.885 69.566 1.00 57.12 160 ALA A N 1
ATOM 1158 C CA . ALA A 1 160 ? -3.482 -13.204 70.503 1.00 57.12 160 ALA A CA 1
ATOM 1159 C C . ALA A 1 160 ? -2.811 -14.525 70.093 1.00 57.12 160 ALA A C 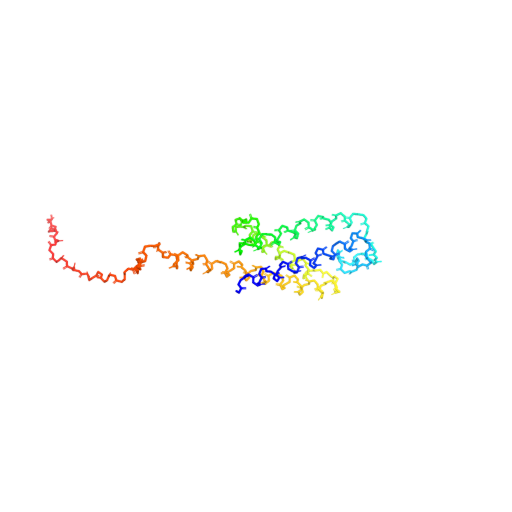1
ATOM 1161 O O . ALA A 1 160 ? -3.458 -15.569 70.041 1.00 57.12 160 ALA A O 1
ATOM 1162 N N . PHE A 1 161 ? -1.509 -14.479 69.812 1.00 45.22 161 PHE A N 1
ATOM 1163 C CA . PHE A 1 161 ? -0.682 -15.678 69.724 1.00 45.22 161 PHE A CA 1
ATOM 1164 C C . PHE A 1 161 ? -0.524 -16.271 71.133 1.00 45.22 161 PHE A C 1
ATOM 1166 O O . PHE A 1 161 ? -0.025 -15.568 72.018 1.00 45.22 161 PHE A O 1
ATOM 1173 N N . PRO A 1 162 ? -0.909 -17.535 71.379 1.00 57.84 162 PRO A N 1
ATOM 1174 C CA . PRO A 1 162 ? -0.476 -18.235 72.574 1.00 57.84 162 PRO A CA 1
ATOM 1175 C C . PRO A 1 162 ? 0.961 -18.750 72.374 1.00 57.84 162 PRO A C 1
ATOM 1177 O O . PRO A 1 162 ? 1.245 -19.430 71.391 1.00 57.84 162 PRO A O 1
ATOM 1180 N N . ILE A 1 163 ? 1.813 -18.320 73.312 1.00 55.75 163 ILE A N 1
ATOM 1181 C CA . ILE A 1 163 ? 3.100 -18.855 73.817 1.00 55.75 163 ILE A CA 1
ATOM 1182 C C . ILE A 1 163 ? 3.719 -20.059 73.097 1.00 55.75 163 ILE A C 1
ATOM 1184 O O . ILE A 1 163 ? 3.093 -21.142 73.104 1.00 55.75 163 ILE A O 1
#

Organism: NCBI:txid665467

Radius of gyration: 26.5 Å; chains: 1; bounding box: 50×31×97 Å

Sequence (163 aa):
MVQILAFAYGAFIVGVIGFQLALIAGAPWGRLTQGGTHSGALPTSGRLAAGASIVVLAALGLAILSQVGSGPDWPRWTGWVAAGVQALVFAANCATRSAPERKLWAPITGVMLALALSVMVLACCRGERQVLLRFDPDGTLALAGLSEREPEIDLLDTPAFPI

Foldseek 3Di:
DLLVLLVVLLVLLVVLLVVLVCLLVWAQCCCLDPLRPGRGRDDPVSNVVSVVVNVLSVQLSQLLCLLVVRHPVDDLVSLVVSLVVLVVQLVCLCPRPRPNNNVPRNVSSVSSSVSSVCSSVVSVVVVVVCVVVPDDPPPDPPPVDPPPPDPPPPVPDDDDDDD